Protein AF-A0A969NK32-F1 (afdb_monomer)

Foldseek 3Di:
DDPDDPAPLVVLLVVLVVVCVVPVLPLVSLQSNLVSCVVVVVNVSSVVSNVSSCVSDPD

Solvent-accessible surface area (backbone atoms only — not comparable to full-atom values): 3280 Å² total; per-residue (Å²): 136,85,86,78,89,74,80,61,36,65,60,46,35,53,53,25,48,52,47,35,75,76,35,80,79,46,44,65,37,29,45,54,27,13,52,23,28,46,77,71,68,36,50,68,63,13,50,53,22,44,53,50,24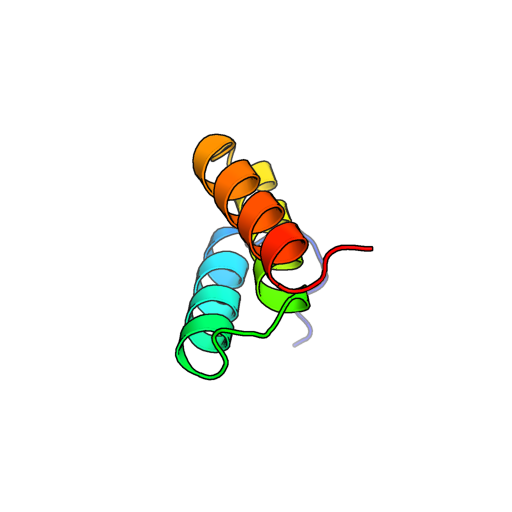,42,70,75,55,67,131

Sequence (59 aa):
MIRSETRDPKGAIEDFTKAIELQPDYVAAYNYRGYARSQIQDFQGAIADYNQAIALHPS

Mean predicted aligned error: 5.04 Å

pLDDT: mean 90.5, std 15.9, range [33.62, 98.62]

Structure (mmCIF, N/CA/C/O backbone):
data_AF-A0A969NK32-F1
#
_entry.id   AF-A0A969NK32-F1
#
loop_
_atom_site.group_PDB
_atom_site.id
_atom_site.type_symbol
_atom_site.label_atom_id
_atom_site.label_alt_id
_atom_site.label_comp_id
_atom_site.label_asym_id
_atom_site.label_entity_id
_atom_site.label_seq_id
_atom_site.pdbx_PDB_ins_code
_atom_site.Cartn_x
_atom_site.Cartn_y
_atom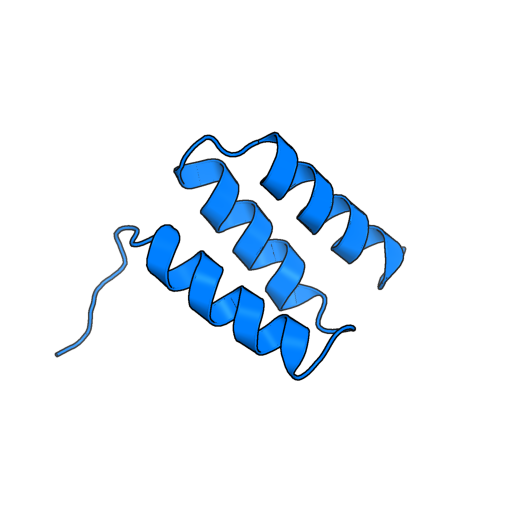_site.Cartn_z
_atom_site.occupancy
_atom_site.B_iso_or_equiv
_atom_site.auth_seq_id
_atom_site.auth_comp_id
_atom_site.auth_asym_id
_atom_site.auth_atom_id
_atom_site.pdbx_PDB_model_num
ATOM 1 N N . MET A 1 1 ? -2.775 -20.991 -17.663 1.00 33.62 1 MET A N 1
ATOM 2 C CA . MET A 1 1 ? -1.338 -20.774 -17.386 1.00 33.62 1 MET A CA 1
ATOM 3 C C . MET A 1 1 ? -1.246 -20.046 -16.058 1.00 33.62 1 MET A C 1
ATOM 5 O O . MET A 1 1 ? -1.836 -18.982 -15.934 1.00 33.62 1 MET A O 1
ATOM 9 N N . ILE A 1 2 ? -0.623 -20.659 -15.055 1.00 42.31 2 ILE A N 1
ATOM 10 C CA . ILE A 1 2 ? -0.513 -20.123 -13.693 1.00 42.31 2 ILE A CA 1
ATOM 11 C C . ILE A 1 2 ? 0.686 -19.163 -13.663 1.00 42.31 2 ILE A C 1
ATOM 13 O O . ILE A 1 2 ? 1.815 -19.586 -13.903 1.00 42.31 2 ILE A O 1
ATOM 17 N N . ARG A 1 3 ? 0.442 -17.864 -13.438 1.00 50.03 3 ARG A N 1
ATOM 18 C CA . ARG A 1 3 ? 1.481 -16.837 -13.233 1.00 50.03 3 ARG A CA 1
ATOM 19 C C . ARG A 1 3 ? 2.058 -17.044 -11.824 1.00 50.03 3 ARG A C 1
ATOM 21 O O . ARG A 1 3 ? 1.528 -16.527 -10.850 1.00 50.03 3 ARG A O 1
ATOM 28 N N . SER A 1 4 ? 3.092 -17.874 -11.713 1.00 52.47 4 SER A N 1
ATOM 29 C CA . SER A 1 4 ? 3.769 -18.163 -10.445 1.00 52.47 4 SER A CA 1
ATOM 30 C C . SER A 1 4 ? 4.616 -16.964 -9.989 1.00 52.47 4 SER A C 1
ATOM 32 O O . SER A 1 4 ? 5.679 -16.694 -10.534 1.00 52.47 4 SER A O 1
ATOM 34 N N . GLU A 1 5 ? 4.100 -16.230 -9.005 1.00 50.62 5 GLU A N 1
ATOM 35 C CA . GLU A 1 5 ? 4.779 -15.805 -7.764 1.00 50.62 5 GLU A CA 1
ATOM 36 C C . GLU A 1 5 ? 6.060 -14.941 -7.765 1.00 50.62 5 GLU A C 1
ATOM 38 O O . GLU A 1 5 ? 6.545 -14.608 -6.684 1.00 50.62 5 GLU A O 1
ATOM 43 N N . THR A 1 6 ? 6.551 -14.415 -8.889 1.00 52.75 6 THR A N 1
ATOM 44 C CA . THR A 1 6 ? 7.475 -13.257 -8.843 1.00 52.75 6 THR A CA 1
ATOM 45 C C . THR A 1 6 ? 6.878 -11.998 -9.458 1.00 52.75 6 THR A C 1
ATOM 47 O O . THR A 1 6 ? 7.078 -11.699 -10.631 1.00 52.75 6 THR A O 1
ATOM 50 N N . ARG A 1 7 ? 6.205 -11.247 -8.575 1.00 66.00 7 ARG A N 1
ATOM 51 C CA . ARG A 1 7 ? 6.212 -9.778 -8.472 1.00 66.00 7 ARG A CA 1
ATOM 52 C C . ARG A 1 7 ? 5.887 -9.026 -9.763 1.00 66.00 7 ARG A C 1
ATOM 54 O O . ARG A 1 7 ? 6.774 -8.451 -10.383 1.00 66.00 7 ARG A O 1
ATOM 61 N N . ASP A 1 8 ? 4.602 -8.920 -10.081 1.00 87.62 8 ASP A N 1
ATOM 62 C CA . ASP A 1 8 ? 4.070 -7.749 -10.786 1.00 87.62 8 ASP A CA 1
ATOM 63 C C . ASP A 1 8 ? 3.439 -6.828 -9.734 1.00 87.62 8 ASP A C 1
ATOM 65 O O . ASP A 1 8 ? 2.233 -6.909 -9.483 1.00 87.62 8 ASP A O 1
ATOM 69 N N . PRO A 1 9 ? 4.232 -6.002 -9.022 1.00 92.00 9 PRO A N 1
ATOM 70 C CA . PRO A 1 9 ? 3.673 -5.203 -7.948 1.00 92.00 9 PRO A CA 1
ATOM 71 C C . PRO A 1 9 ? 2.763 -4.111 -8.511 1.00 92.00 9 PRO A C 1
ATOM 73 O O . PRO A 1 9 ? 1.871 -3.660 -7.810 1.00 92.00 9 PRO A O 1
ATOM 76 N N . LYS A 1 10 ? 2.944 -3.712 -9.780 1.00 93.94 10 LYS A N 1
ATOM 77 C CA . LYS A 1 10 ? 2.068 -2.741 -10.443 1.00 93.94 10 LYS A CA 1
ATOM 78 C C . LYS A 1 10 ? 0.681 -3.333 -10.680 1.00 93.94 10 LYS A C 1
ATOM 80 O O . LYS A 1 10 ? -0.293 -2.720 -10.260 1.00 93.94 10 LYS A O 1
ATOM 85 N N . GLY A 1 11 ? 0.597 -4.542 -11.238 1.00 94.44 11 GLY A N 1
ATOM 86 C CA . GLY A 1 11 ? -0.674 -5.255 -11.383 1.00 94.44 11 GLY A CA 1
ATOM 87 C C . GLY A 1 11 ? -1.369 -5.481 -10.037 1.00 94.44 11 GLY A C 1
ATOM 88 O O . GLY A 1 11 ? -2.550 -5.184 -9.894 1.00 94.44 11 GLY A O 1
ATOM 89 N N . ALA A 1 12 ? -0.615 -5.884 -9.008 1.00 94.94 12 ALA A N 1
ATOM 90 C CA . ALA A 1 12 ? -1.160 -6.025 -7.657 1.00 94.94 12 ALA A CA 1
ATOM 91 C C . ALA A 1 12 ? -1.720 -4.697 -7.108 1.00 94.94 12 ALA A C 1
ATOM 93 O O . ALA A 1 12 ? -2.797 -4.676 -6.517 1.00 94.94 12 ALA A O 1
ATOM 94 N N . ILE A 1 13 ? -1.024 -3.574 -7.321 1.00 97.31 13 ILE A N 1
ATOM 95 C CA . ILE A 1 13 ? -1.509 -2.248 -6.912 1.00 97.31 13 ILE A CA 1
ATOM 96 C C . ILE A 1 13 ? -2.831 -1.904 -7.602 1.00 97.31 1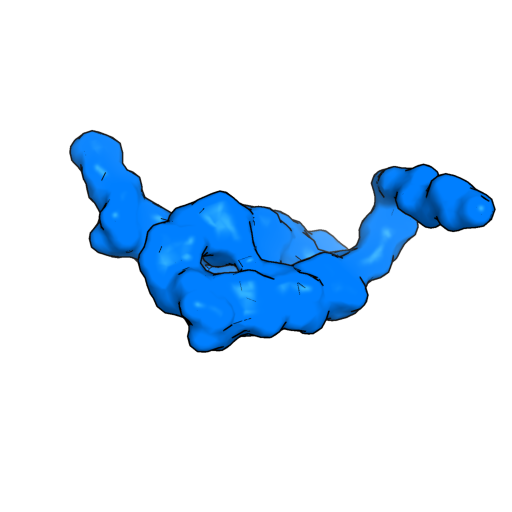3 ILE A C 1
ATOM 98 O O . ILE A 1 13 ? -3.730 -1.380 -6.941 1.00 97.31 13 ILE A O 1
ATOM 102 N N . GLU A 1 14 ? -2.963 -2.187 -8.897 1.00 97.19 14 GLU A N 1
ATOM 103 C CA . GLU A 1 14 ? -4.198 -1.946 -9.650 1.00 97.19 14 GLU A CA 1
ATOM 104 C C . GLU A 1 14 ? -5.356 -2.806 -9.133 1.00 97.19 14 GLU A C 1
ATOM 106 O O . GLU A 1 14 ? -6.441 -2.282 -8.870 1.00 97.19 14 GLU A O 1
ATOM 111 N N . ASP A 1 15 ? -5.122 -4.101 -8.919 1.00 97.31 15 ASP A N 1
ATOM 112 C CA . ASP A 1 15 ? -6.141 -5.031 -8.428 1.00 97.31 15 ASP A CA 1
ATOM 113 C C . ASP A 1 15 ? -6.627 -4.649 -7.025 1.00 97.31 15 ASP A C 1
ATOM 115 O O . ASP A 1 15 ? -7.833 -4.565 -6.781 1.00 97.31 15 ASP A O 1
ATOM 119 N N . PHE A 1 16 ? -5.709 -4.329 -6.107 1.00 97.81 16 PHE A N 1
ATOM 120 C CA . PHE A 1 16 ? -6.092 -3.884 -4.767 1.00 97.81 16 PHE A CA 1
ATOM 121 C C . PHE A 1 16 ? -6.717 -2.490 -4.759 1.00 97.81 16 PHE A C 1
ATOM 123 O O . PHE A 1 16 ? -7.547 -2.206 -3.900 1.00 97.81 16 PHE A O 1
ATOM 130 N N . THR A 1 17 ? -6.382 -1.626 -5.719 1.00 98.25 17 THR A N 1
ATOM 131 C CA . THR A 1 17 ? -7.067 -0.334 -5.866 1.00 98.25 17 THR A CA 1
ATOM 132 C C . THR A 1 17 ? -8.528 -0.534 -6.248 1.00 98.25 17 THR A C 1
ATOM 134 O O . THR A 1 17 ? -9.392 0.029 -5.585 1.00 98.25 17 THR A O 1
ATOM 137 N N . LYS A 1 18 ? -8.822 -1.415 -7.210 1.00 98.06 18 LYS A N 1
ATOM 138 C CA . LYS A 1 18 ? -10.208 -1.781 -7.550 1.00 98.06 18 LYS A CA 1
ATOM 139 C C . LYS A 1 18 ? -10.937 -2.428 -6.372 1.00 98.06 18 LYS A C 1
ATOM 141 O O . LYS A 1 18 ? -12.104 -2.136 -6.136 1.00 98.06 18 LYS A O 1
ATOM 146 N N . ALA A 1 19 ? -10.257 -3.290 -5.614 1.00 97.44 19 ALA A N 1
ATOM 147 C CA . ALA A 1 19 ? -10.841 -3.903 -4.422 1.00 97.44 19 ALA A CA 1
ATOM 148 C C . ALA A 1 19 ? -11.236 -2.849 -3.371 1.00 97.44 19 ALA A C 1
ATOM 150 O O . ALA A 1 19 ? -12.310 -2.952 -2.791 1.00 97.44 19 ALA A O 1
ATOM 151 N N . ILE A 1 20 ? -10.411 -1.815 -3.179 1.00 98.12 20 ILE A N 1
ATOM 152 C CA . ILE A 1 20 ? -10.695 -0.686 -2.279 1.00 98.12 20 ILE A CA 1
ATOM 153 C C . ILE A 1 20 ? -11.835 0.195 -2.809 1.00 98.12 20 ILE A C 1
ATOM 155 O O . ILE A 1 20 ? -12.657 0.659 -2.027 1.00 98.12 20 ILE A O 1
ATOM 159 N N . GLU A 1 21 ? -11.916 0.425 -4.121 1.00 98.00 21 GLU A N 1
ATOM 160 C CA . GLU A 1 21 ? -13.032 1.167 -4.730 1.00 98.00 21 GLU A CA 1
ATOM 161 C C . GLU A 1 21 ? -14.376 0.450 -4.535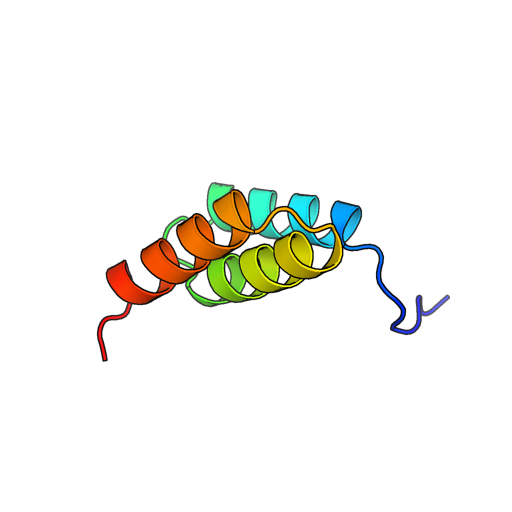 1.00 98.00 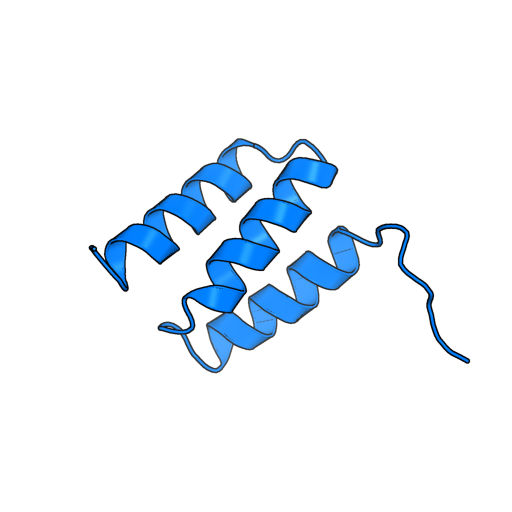21 GLU A C 1
ATOM 163 O O . GLU A 1 21 ? -15.394 1.097 -4.293 1.00 98.00 21 GLU A O 1
ATOM 168 N N . LEU A 1 22 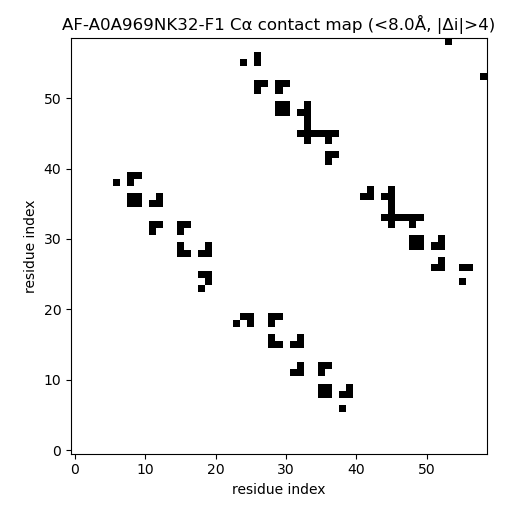? -14.377 -0.883 -4.622 1.00 98.00 22 LEU A N 1
ATOM 169 C CA . LEU A 1 22 ? -15.561 -1.715 -4.398 1.00 98.00 22 LEU A CA 1
ATOM 170 C C . LEU A 1 22 ? -15.901 -1.864 -2.912 1.00 98.00 22 LEU A C 1
ATOM 172 O O . LEU A 1 22 ? -17.076 -1.879 -2.548 1.00 98.00 22 LEU A O 1
ATOM 176 N N . GLN A 1 23 ? -14.879 -1.989 -2.066 1.00 97.12 23 GLN A N 1
ATOM 177 C CA . GLN A 1 23 ? -15.015 -2.172 -0.630 1.00 97.12 23 GLN A CA 1
ATOM 178 C C . GLN A 1 23 ? -13.979 -1.310 0.122 1.00 97.12 23 GLN A C 1
ATOM 180 O O . GLN A 1 23 ? -12.869 -1.770 0.415 1.00 97.12 23 GLN A O 1
ATOM 185 N N . PRO A 1 24 ? -14.341 -0.063 0.481 1.00 96.88 24 PRO A N 1
ATOM 186 C CA . PRO A 1 24 ? -13.421 0.876 1.130 1.00 96.88 24 PRO A CA 1
ATOM 187 C C . PRO A 1 24 ? -12.970 0.479 2.540 1.00 96.88 24 PRO A C 1
ATOM 189 O O . PRO A 1 24 ? -12.021 1.058 3.058 1.00 96.88 24 PRO A O 1
ATOM 192 N N . ASP A 1 25 ? -13.633 -0.484 3.182 1.00 95.88 25 ASP A N 1
ATOM 193 C CA . ASP A 1 25 ? -13.266 -1.017 4.498 1.00 95.88 25 ASP A CA 1
ATOM 194 C C . ASP A 1 25 ? -12.487 -2.343 4.411 1.00 95.88 25 ASP A C 1
ATOM 196 O O . ASP A 1 25 ? -12.233 -2.993 5.428 1.00 95.88 25 ASP A O 1
ATOM 200 N N . TYR A 1 26 ? -12.051 -2.751 3.211 1.00 96.88 26 TYR A N 1
ATOM 201 C CA . TYR A 1 26 ? -11.338 -4.010 3.024 1.00 96.88 26 TYR A CA 1
ATOM 202 C C . TYR A 1 26 ? -9.871 -3.922 3.472 1.00 96.88 26 TYR A C 1
ATOM 204 O O . TYR A 1 26 ? -8.947 -3.736 2.678 1.00 96.88 26 TYR A O 1
ATOM 212 N N . VAL A 1 27 ? -9.651 -4.110 4.774 1.00 96.88 27 VAL A N 1
ATOM 213 C CA . VAL A 1 27 ? -8.345 -4.033 5.460 1.00 96.88 27 VAL A CA 1
ATOM 214 C C . VAL A 1 27 ? -7.238 -4.808 4.733 1.00 96.88 27 VAL A C 1
ATOM 216 O O . VAL A 1 27 ? -6.117 -4.317 4.588 1.00 96.88 27 VAL A O 1
ATOM 219 N N . ALA A 1 28 ? -7.539 -6.013 4.238 1.00 96.12 28 ALA A N 1
ATOM 220 C CA . ALA A 1 28 ? -6.549 -6.842 3.555 1.00 96.12 28 ALA A CA 1
ATOM 221 C C . ALA A 1 28 ? -6.056 -6.207 2.243 1.00 96.12 28 ALA A C 1
ATOM 223 O O . ALA A 1 28 ? -4.864 -6.289 1.951 1.00 96.12 28 ALA A O 1
ATOM 224 N N . ALA A 1 29 ? -6.924 -5.528 1.482 1.00 97.31 29 ALA A N 1
ATOM 225 C CA . ALA A 1 29 ? -6.516 -4.853 0.251 1.00 97.31 29 ALA A CA 1
ATOM 226 C C . ALA A 1 29 ? -5.538 -3.706 0.525 1.00 97.31 29 ALA A C 1
ATOM 228 O O . ALA A 1 29 ? -4.555 -3.568 -0.201 1.00 97.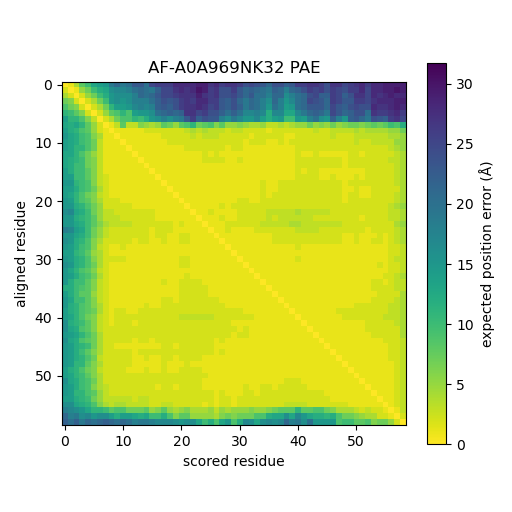31 29 ALA A O 1
ATOM 229 N N . TYR A 1 30 ? -5.735 -2.944 1.604 1.00 98.31 30 TYR A N 1
ATOM 230 C CA . TYR A 1 30 ? -4.756 -1.943 2.031 1.00 98.31 30 TYR A CA 1
ATOM 231 C C . TYR A 1 30 ? -3.416 -2.590 2.404 1.00 98.31 30 TYR A C 1
ATOM 233 O O . TYR A 1 30 ? -2.380 -2.191 1.878 1.00 98.31 30 TYR A O 1
ATOM 241 N N . ASN A 1 31 ? -3.414 -3.653 3.214 1.00 97.44 31 ASN A N 1
ATOM 242 C CA . ASN A 1 31 ? -2.174 -4.350 3.581 1.00 97.44 31 ASN A CA 1
ATOM 243 C C . ASN A 1 31 ? -1.405 -4.880 2.361 1.00 97.44 31 ASN A C 1
ATOM 245 O O . ASN A 1 31 ? -0.194 -4.674 2.244 1.00 97.44 31 ASN A O 1
ATOM 249 N N . TYR A 1 32 ? -2.092 -5.540 1.428 1.00 97.19 32 TYR A N 1
ATOM 250 C CA . TYR A 1 32 ? -1.431 -6.105 0.257 1.00 97.19 32 TYR A CA 1
ATOM 251 C C . TYR A 1 32 ? -1.020 -5.046 -0.773 1.00 97.19 32 TYR A C 1
ATOM 253 O O . TYR A 1 32 ? 0.045 -5.185 -1.383 1.00 97.19 32 TYR A O 1
ATOM 261 N N . ARG A 1 33 ? -1.785 -3.955 -0.930 1.00 97.88 33 ARG A N 1
ATOM 262 C CA . ARG A 1 33 ? -1.366 -2.813 -1.757 1.00 97.88 33 ARG A CA 1
ATOM 263 C C . ARG A 1 33 ? -0.138 -2.126 -1.173 1.00 97.88 33 ARG A C 1
ATOM 265 O O . ARG A 1 33 ? 0.799 -1.847 -1.920 1.00 97.88 33 ARG A O 1
ATOM 272 N N . GLY A 1 34 ? -0.092 -1.947 0.148 1.00 98.00 34 GLY A N 1
ATOM 273 C CA . GLY A 1 34 ? 1.067 -1.389 0.839 1.00 98.00 34 GLY A CA 1
ATOM 274 C C . GLY A 1 34 ? 2.316 -2.254 0.663 1.00 98.00 34 GLY A C 1
ATOM 275 O O . GLY A 1 34 ? 3.396 -1.750 0.340 1.00 98.00 34 GLY A O 1
ATOM 276 N N . TYR A 1 35 ? 2.160 -3.577 0.749 1.00 97.06 35 TYR A N 1
ATOM 277 C CA . TYR A 1 35 ? 3.242 -4.510 0.446 1.00 97.06 35 TYR A CA 1
ATOM 278 C C . TYR A 1 35 ? 3.709 -4.379 -1.008 1.00 97.06 35 TYR A C 1
ATOM 280 O O . TYR A 1 35 ? 4.9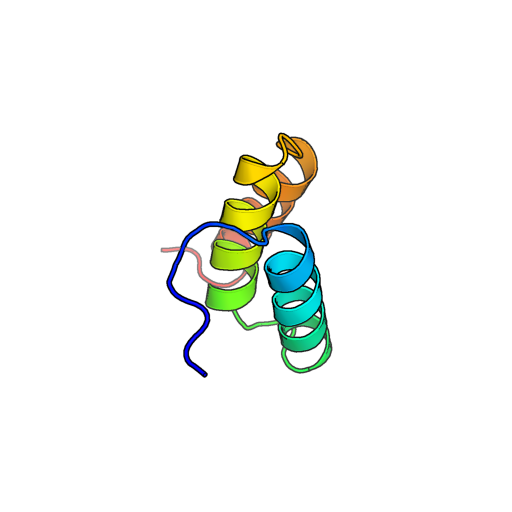07 -4.225 -1.249 1.00 97.06 35 TYR A O 1
ATOM 288 N N . ALA A 1 36 ? 2.795 -4.360 -1.979 1.00 96.44 36 ALA A N 1
ATOM 289 C CA . ALA A 1 36 ? 3.136 -4.208 -3.393 1.00 96.44 36 ALA A CA 1
ATOM 290 C C . ALA A 1 36 ? 3.848 -2.872 -3.693 1.00 96.44 36 ALA A C 1
ATOM 292 O O . ALA A 1 36 ? 4.865 -2.863 -4.390 1.00 96.44 36 ALA A O 1
ATOM 293 N N . ARG A 1 37 ? 3.398 -1.760 -3.098 1.00 98.00 37 ARG A N 1
ATOM 294 C CA . ARG A 1 37 ? 4.060 -0.446 -3.190 1.00 98.00 37 ARG A CA 1
ATOM 295 C C . ARG A 1 37 ? 5.483 -0.469 -2.632 1.00 98.00 37 ARG A C 1
ATOM 297 O O . ARG A 1 37 ? 6.397 0.061 -3.263 1.00 98.00 37 ARG A O 1
ATOM 304 N N . SER A 1 38 ? 5.715 -1.185 -1.528 1.00 97.44 38 SER A N 1
ATOM 305 C CA . SER A 1 38 ? 7.065 -1.355 -0.968 1.00 97.44 38 SER A CA 1
ATOM 306 C C . SER A 1 38 ? 8.026 -2.071 -1.929 1.00 97.44 38 SER A C 1
ATOM 308 O O . SER A 1 38 ? 9.210 -1.736 -1.978 1.00 97.44 38 SER A O 1
ATOM 310 N N . GLN A 1 39 ? 7.522 -3.004 -2.749 1.00 95.94 39 GLN A N 1
ATOM 311 C CA . GLN A 1 39 ? 8.332 -3.730 -3.735 1.00 95.94 39 GLN A CA 1
ATOM 312 C C . GLN A 1 39 ? 8.799 -2.840 -4.897 1.00 95.94 39 GLN A C 1
ATOM 314 O O . GLN A 1 39 ? 9.792 -3.169 -5.542 1.00 95.94 39 GLN A O 1
ATOM 319 N N . ILE A 1 40 ? 8.112 -1.721 -5.158 1.00 95.94 40 ILE A N 1
ATOM 320 C CA . ILE A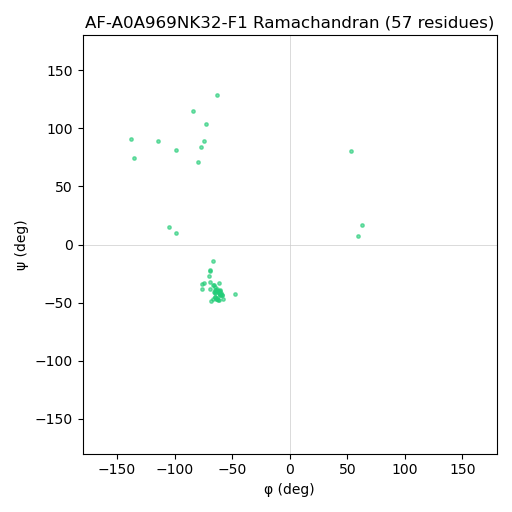 1 40 ? 8.501 -0.719 -6.168 1.00 95.94 40 ILE A CA 1
ATOM 321 C C . ILE A 1 40 ? 9.101 0.546 -5.543 1.00 95.94 40 ILE A C 1
ATOM 323 O O . ILE A 1 40 ? 9.216 1.560 -6.223 1.00 95.94 40 ILE A O 1
ATOM 327 N N . GLN A 1 41 ? 9.485 0.484 -4.263 1.00 97.25 41 GLN A N 1
ATOM 328 C CA . GLN A 1 41 ? 10.071 1.593 -3.501 1.00 97.25 41 GLN A CA 1
ATOM 329 C C . GLN A 1 41 ? 9.146 2.814 -3.322 1.00 97.25 41 GLN A C 1
ATOM 331 O O . GLN A 1 41 ? 9.604 3.879 -2.907 1.00 97.25 41 GLN A O 1
ATOM 336 N N . ASP A 1 42 ? 7.835 2.660 -3.543 1.00 98.12 42 ASP A N 1
ATOM 337 C CA . ASP A 1 42 ? 6.826 3.651 -3.151 1.00 98.12 42 ASP A CA 1
ATOM 338 C C . ASP A 1 42 ? 6.526 3.511 -1.651 1.00 98.12 42 ASP A C 1
ATOM 340 O O . ASP A 1 42 ? 5.490 3.007 -1.214 1.00 98.12 42 ASP A O 1
ATOM 344 N N . PHE A 1 43 ? 7.497 3.907 -0.832 1.00 97.94 43 PHE A N 1
ATOM 345 C CA . PHE A 1 43 ? 7.394 3.772 0.618 1.00 97.94 43 PHE A CA 1
ATOM 346 C C . PHE A 1 43 ? 6.341 4.709 1.215 1.00 97.94 43 PHE A C 1
ATOM 348 O O . PHE A 1 43 ? 5.692 4.346 2.192 1.00 97.94 43 PHE A O 1
ATOM 355 N N . GLN A 1 44 ? 6.132 5.887 0.620 1.00 98.56 44 GLN A N 1
ATOM 356 C CA . GLN A 1 44 ? 5.109 6.827 1.079 1.00 98.56 44 GLN A CA 1
ATOM 357 C C . GLN A 1 44 ? 3.704 6.261 0.860 1.00 98.56 44 GLN A C 1
ATOM 359 O O . GLN A 1 44 ? 2.899 6.252 1.793 1.00 98.56 44 GLN A O 1
ATOM 364 N N . GLY A 1 45 ? 3.426 5.724 -0.331 1.00 98.31 45 GLY A N 1
ATOM 365 C CA . GLY A 1 45 ? 2.155 5.068 -0.609 1.00 98.31 45 GLY A CA 1
ATOM 366 C C . GLY A 1 45 ? 1.957 3.795 0.218 1.00 98.31 45 GLY A C 1
ATOM 367 O O . GLY A 1 45 ? 0.840 3.521 0.654 1.00 98.31 45 GLY A O 1
ATOM 368 N N . ALA A 1 46 ? 3.030 3.046 0.499 1.00 98.50 46 ALA A N 1
ATOM 369 C CA . ALA A 1 46 ? 2.967 1.883 1.381 1.00 98.50 46 ALA A CA 1
ATOM 370 C C . ALA A 1 46 ? 2.580 2.253 2.822 1.00 98.50 46 ALA A C 1
ATOM 372 O O . ALA A 1 46 ? 1.687 1.637 3.397 1.00 98.50 46 ALA A O 1
ATOM 373 N N . ILE A 1 47 ? 3.212 3.285 3.390 1.00 98.62 47 ILE A N 1
ATOM 374 C CA . ILE A 1 47 ? 2.897 3.787 4.737 1.00 98.62 47 ILE A CA 1
ATOM 375 C C . ILE A 1 47 ? 1.448 4.271 4.811 1.00 98.62 47 ILE A C 1
ATOM 377 O O . ILE A 1 47 ? 0.754 3.964 5.778 1.00 98.62 47 ILE A O 1
ATOM 381 N N . ALA A 1 48 ? 0.978 5.000 3.795 1.00 98.44 48 ALA A N 1
ATOM 382 C CA . ALA A 1 48 ? -0.406 5.461 3.743 1.00 98.44 48 ALA A CA 1
ATOM 383 C C . ALA A 1 48 ? -1.402 4.290 3.775 1.00 98.44 48 ALA A C 1
ATOM 385 O O . ALA A 1 48 ? -2.371 4.332 4.532 1.00 98.44 48 ALA A O 1
ATOM 386 N N . ASP A 1 49 ? -1.134 3.227 3.012 1.00 98.56 49 ASP A N 1
ATOM 387 C CA . ASP A 1 49 ? -1.979 2.034 3.007 1.00 98.56 49 ASP A CA 1
ATOM 388 C C . ASP A 1 49 ? -1.973 1.308 4.357 1.00 98.56 49 ASP A C 1
ATOM 390 O O . ASP A 1 49 ? -3.036 0.966 4.873 1.00 98.56 49 ASP A O 1
ATOM 394 N N . TYR A 1 50 ? -0.806 1.122 4.977 1.00 98.19 50 TYR A N 1
ATOM 395 C CA . TYR A 1 50 ? -0.730 0.487 6.294 1.00 98.19 50 TYR A CA 1
ATOM 396 C C . TYR A 1 50 ? -1.422 1.311 7.384 1.00 98.19 50 TYR A C 1
ATOM 398 O O . TYR A 1 50 ? -2.128 0.750 8.220 1.00 98.19 50 TYR A O 1
ATOM 406 N N . ASN A 1 51 ? -1.290 2.639 7.352 1.00 98.19 51 ASN A N 1
ATOM 407 C CA . ASN A 1 51 ? -2.002 3.518 8.279 1.00 98.19 51 ASN A CA 1
ATOM 408 C C . ASN A 1 51 ? -3.520 3.403 8.111 1.00 98.19 51 ASN A C 1
ATOM 410 O O . ASN A 1 51 ? -4.242 3.368 9.105 1.00 98.19 51 ASN A O 1
ATOM 414 N N . GLN A 1 52 ? -4.005 3.299 6.871 1.00 97.75 52 GLN A N 1
ATOM 415 C CA . GLN A 1 52 ? -5.428 3.102 6.610 1.00 97.75 52 GLN A CA 1
ATOM 416 C C . GLN A 1 52 ? -5.915 1.736 7.115 1.00 97.75 52 GLN A C 1
ATOM 418 O O . GLN A 1 52 ? -6.984 1.659 7.718 1.00 97.75 52 GLN A O 1
ATOM 423 N N . ALA A 1 53 ? -5.126 0.672 6.938 1.00 97.06 53 ALA A N 1
ATOM 424 C CA . ALA A 1 53 ? -5.445 -0.650 7.476 1.00 97.06 53 ALA A CA 1
ATOM 425 C C . ALA A 1 53 ? -5.560 -0.634 9.013 1.00 97.06 53 ALA A C 1
ATOM 427 O O . ALA A 1 53 ? -6.513 -1.187 9.561 1.00 97.06 53 ALA A O 1
ATOM 428 N N . ILE A 1 54 ? -4.639 0.055 9.699 1.00 96.62 54 ILE A N 1
ATOM 429 C CA . ILE A 1 54 ? -4.668 0.243 11.160 1.00 96.62 54 ILE A CA 1
ATOM 430 C C . ILE A 1 54 ? -5.885 1.070 11.590 1.00 96.62 54 ILE A C 1
ATOM 432 O O . ILE A 1 54 ? -6.513 0.752 12.594 1.00 96.62 54 ILE A O 1
ATOM 436 N N . ALA A 1 55 ? -6.233 2.121 10.846 1.00 96.12 55 ALA A N 1
ATOM 437 C CA . ALA A 1 55 ? -7.378 2.970 11.169 1.00 96.12 55 ALA A CA 1
ATOM 438 C C . ALA A 1 55 ? -8.723 2.233 11.035 1.00 96.12 55 ALA A C 1
ATOM 440 O O . ALA A 1 55 ? -9.642 2.498 11.807 1.00 96.12 55 ALA A O 1
ATOM 441 N N . LEU A 1 56 ? -8.837 1.318 10.068 1.00 94.56 56 LEU A N 1
ATOM 442 C CA . LEU A 1 56 ? -10.039 0.508 9.847 1.00 94.56 56 LEU A CA 1
ATOM 443 C C . LEU A 1 56 ? -10.188 -0.625 10.865 1.00 94.56 56 LEU A C 1
ATOM 445 O O . LEU A 1 56 ? -11.308 -0.970 11.233 1.00 94.56 56 LEU A O 1
ATOM 449 N N . HIS A 1 57 ? -9.075 -1.206 11.310 1.00 90.62 57 HIS A N 1
ATOM 450 C CA . HIS A 1 57 ? -9.083 -2.268 12.307 1.00 90.62 57 HIS A CA 1
ATOM 451 C C . HIS A 1 57 ? -8.008 -2.018 13.369 1.00 90.62 57 HIS A C 1
ATOM 453 O O . HIS A 1 57 ? -6.962 -2.679 13.369 1.00 90.62 57 HIS A O 1
ATOM 459 N N . PRO A 1 58 ? -8.251 -1.050 14.270 1.00 78.62 58 PRO A N 1
ATOM 460 C CA . PRO A 1 58 ? -7.395 -0.859 15.424 1.00 78.62 58 PRO A CA 1
ATOM 461 C C . PRO A 1 58 ? -7.489 -2.119 16.289 1.00 78.62 58 PRO A C 1
ATOM 463 O O . PRO A 1 58 ? -8.584 -2.617 16.551 1.00 78.62 58 PRO A O 1
ATOM 466 N N . SER A 1 59 ? -6.326 -2.671 16.633 1.00 72.69 59 SER A N 1
ATOM 467 C CA . SER A 1 59 ? -6.187 -3.873 17.472 1.00 72.69 59 SER A CA 1
ATOM 468 C C . SER A 1 59 ? -6.963 -3.774 18.783 1.00 72.69 59 SER A C 1
ATOM 470 O O . SER A 1 59 ? -6.984 -2.662 19.359 1.00 72.69 59 SER A O 1
#

Radius of gyration: 11.61 Å; Cα contacts (8 Å, |Δi|>4): 57; chains: 1; bounding box: 26×28×35 Å

Secondary structure (DSSP, 8-state):
----SS--HHHHHHHHHHHHHH-TT-HHHHHHHHHHHHHTT-HHHHHHHHHHHHHHS--

Nearest PDB structures (foldseek):
  3kd7-assembly1_A  TM=9.727E-01  e=4.446E-03  unidentified
  2hyz-assembly1_A-2  TM=9.705E-01  e=1.283E-02  unclassified
  8fwd-assembly1_7  TM=9.491E-01  e=6.288E-02  synthetic construct
  6c6k-assembly1_A  TM=9.264E-01  e=7.904E-01  Homo sapiens
  5udj-assembly1_A  TM=8.986E-01  e=1.699E+00  Homo sapiens